Protein AF-A0A7M3MRF0-F1 (afdb_monomer_lite)

Foldseek 3Di:
DPCPVVCVVVPDDDFDFDQPPGVDDDNRPQLPQVSLLVRVLVRLVVSCVVCVNSD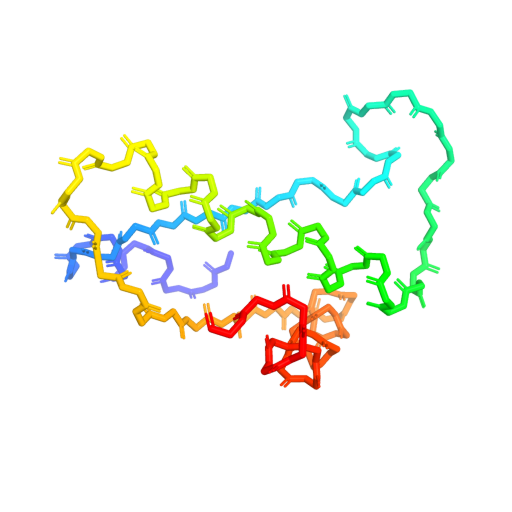DNDDAQDDPDSSNSSRVSNVVCCVPNPD

Radius of gyration: 12.95 Å; chains: 1; bounding box: 30×25×36 Å

pLDDT: mean 94.21, std 5.38, range [61.69, 98.5]

Sequence (83 aa):
MWGLEAFVDTGWIIAAPDDLGLGAEGVHPYLVGDVAAVSTLDAVRAAIDLADGQASSRFAVAGQSQGGHAAMFTGQRAGVYAP

Secondary structure (DSSP, 8-state):
-TTHHHHHHTT-----PPPTTSSSSS---TT-HHHHHHHHHHHHHHHHHHTTT-S-S------STHHHHHHHHHHHHHHHH--

Structure (mmCIF, N/CA/C/O backbone):
data_AF-A0A7M3MRF0-F1
#
_entry.id   AF-A0A7M3MRF0-F1
#
loop_
_atom_site.group_PDB
_atom_site.id
_atom_site.type_symbol
_atom_site.label_atom_id
_atom_site.label_alt_id
_atom_site.label_comp_id
_atom_site.label_asym_id
_atom_site.label_entity_id
_atom_site.label_seq_id
_atom_site.pdbx_PDB_ins_code
_atom_site.Cartn_x
_atom_site.Cartn_y
_atom_site.Cartn_z
_atom_site.occupancy
_atom_site.B_iso_or_equiv
_atom_site.auth_seq_id
_atom_site.auth_comp_id
_atom_site.auth_asym_id
_atom_site.auth_atom_id
_atom_site.pdbx_PDB_model_num
ATOM 1 N N . MET A 1 1 ? 11.757 -6.243 6.693 1.00 61.69 1 MET A N 1
ATOM 2 C CA . MET A 1 1 ? 11.468 -4.854 7.112 1.00 61.69 1 MET A CA 1
ATOM 3 C C . MET A 1 1 ? 11.761 -4.754 8.600 1.00 61.69 1 MET A C 1
ATOM 5 O O . MET A 1 1 ? 11.304 -5.620 9.334 1.00 61.69 1 MET A O 1
ATOM 9 N N . TRP A 1 2 ? 12.567 -3.792 9.048 1.00 75.19 2 TRP A N 1
ATOM 10 C CA . TRP A 1 2 ? 12.810 -3.624 10.486 1.00 75.19 2 TRP A CA 1
ATOM 11 C C . TRP A 1 2 ? 11.522 -3.169 11.184 1.00 75.19 2 TRP A C 1
ATOM 13 O O . TRP A 1 2 ? 10.829 -2.301 10.662 1.00 75.19 2 TRP A O 1
ATOM 23 N N . GLY A 1 3 ? 11.198 -3.759 12.337 1.00 82.69 3 GLY A N 1
ATOM 24 C CA . GLY A 1 3 ? 10.038 -3.363 13.147 1.00 82.69 3 GLY A CA 1
ATOM 25 C C . GLY A 1 3 ? 8.688 -3.961 12.734 1.00 82.69 3 GLY A C 1
ATOM 26 O O . GLY A 1 3 ? 7.680 -3.578 13.314 1.00 82.69 3 GLY A O 1
ATOM 27 N N . LEU A 1 4 ? 8.649 -4.902 11.781 1.00 89.06 4 LEU A N 1
ATOM 28 C CA . LEU A 1 4 ? 7.404 -5.552 11.344 1.00 89.06 4 LEU A CA 1
ATOM 29 C C . LEU A 1 4 ? 6.625 -6.180 12.512 1.00 89.06 4 LEU A C 1
ATOM 31 O O . LEU A 1 4 ? 5.428 -5.951 12.645 1.00 89.06 4 LEU A O 1
ATOM 35 N N . GLU A 1 5 ? 7.321 -6.926 13.369 1.00 92.56 5 GLU A N 1
ATOM 36 C CA . GLU A 1 5 ? 6.741 -7.585 14.547 1.00 92.56 5 GLU A CA 1
ATOM 37 C C . GLU A 1 5 ? 6.073 -6.567 15.481 1.00 92.56 5 GLU A C 1
ATOM 39 O O . GLU A 1 5 ? 4.924 -6.747 15.863 1.00 92.56 5 GLU A O 1
ATOM 44 N N . ALA A 1 6 ? 6.726 -5.428 15.737 1.00 93.94 6 ALA A N 1
ATOM 45 C CA . ALA A 1 6 ? 6.169 -4.370 16.579 1.00 93.94 6 ALA A CA 1
ATOM 46 C C . ALA A 1 6 ? 4.883 -3.748 15.997 1.00 93.94 6 ALA A C 1
ATOM 48 O O . ALA A 1 6 ? 3.989 -3.358 16.749 1.00 93.94 6 ALA A O 1
ATOM 49 N N . PHE A 1 7 ? 4.761 -3.652 14.668 1.00 93.31 7 PHE A N 1
ATOM 50 C CA . PHE A 1 7 ? 3.526 -3.180 14.037 1.00 93.31 7 PHE A CA 1
ATOM 51 C C . PHE A 1 7 ? 2.396 -4.204 14.176 1.00 93.31 7 PHE A C 1
ATOM 53 O O . PHE A 1 7 ? 1.281 -3.835 14.540 1.00 93.31 7 PHE A O 1
ATOM 60 N N . VAL A 1 8 ? 2.680 -5.488 13.962 1.00 94.38 8 VAL A N 1
ATOM 61 C CA . VAL A 1 8 ? 1.678 -6.549 14.146 1.00 94.38 8 VAL A CA 1
ATOM 62 C C . VAL A 1 8 ? 1.218 -6.615 15.606 1.00 94.38 8 VAL A C 1
ATOM 64 O O . VAL A 1 8 ? 0.017 -6.604 15.864 1.00 94.38 8 VAL A O 1
ATOM 67 N N . ASP A 1 9 ? 2.149 -6.567 16.562 1.00 96.25 9 ASP A N 1
ATOM 68 C CA . ASP A 1 9 ? 1.850 -6.580 18.002 1.00 96.25 9 ASP A CA 1
ATOM 69 C C . ASP A 1 9 ? 1.005 -5.377 18.454 1.00 96.25 9 ASP A C 1
ATOM 71 O O . ASP A 1 9 ? 0.300 -5.443 19.462 1.00 96.25 9 ASP A O 1
ATOM 75 N N . THR A 1 10 ? 1.042 -4.271 17.704 1.00 94.88 10 THR A N 1
ATOM 76 C CA . THR A 1 10 ? 0.232 -3.067 17.962 1.00 94.88 10 THR A CA 1
ATOM 77 C C . THR A 1 10 ? -1.065 -3.016 17.149 1.00 94.88 10 THR A C 1
ATOM 79 O O . THR A 1 10 ? -1.764 -2.003 17.172 1.00 94.88 10 THR A O 1
ATOM 82 N N . GLY A 1 11 ? -1.425 -4.111 16.473 1.00 94.69 11 GLY A N 1
ATOM 83 C CA . GLY A 1 11 ? -2.704 -4.268 15.781 1.00 94.69 11 GLY A CA 1
ATOM 84 C C . GLY A 1 11 ? -2.735 -3.715 14.357 1.00 94.69 11 GLY A C 1
ATOM 85 O O . GLY A 1 11 ? -3.818 -3.483 13.821 1.00 94.69 11 GLY A O 1
ATOM 86 N N . TRP A 1 12 ? -1.578 -3.486 13.731 1.00 95.50 12 TRP A N 1
ATOM 87 C CA . TRP A 1 12 ? -1.531 -3.116 12.318 1.00 95.50 12 TRP A CA 1
ATOM 88 C C . TRP A 1 12 ? -1.754 -4.332 11.422 1.00 95.50 12 TRP A C 1
ATOM 90 O O . TRP A 1 12 ? -1.158 -5.391 11.616 1.00 95.50 12 TRP A O 1
ATOM 100 N N . ILE A 1 13 ? -2.549 -4.136 10.373 1.00 95.88 13 ILE A N 1
ATOM 101 C CA . ILE A 1 13 ? -2.604 -5.048 9.231 1.00 95.88 13 ILE A CA 1
ATOM 102 C C . ILE A 1 13 ? -1.454 -4.686 8.295 1.00 95.88 13 ILE A C 1
ATOM 104 O O . ILE A 1 13 ? -1.270 -3.517 7.951 1.00 95.88 13 ILE A O 1
ATOM 108 N N . ILE A 1 14 ? -0.687 -5.692 7.880 1.00 95.00 14 ILE A N 1
ATOM 109 C CA . ILE A 1 14 ? 0.457 -5.511 6.990 1.00 95.00 14 ILE A CA 1
ATOM 110 C C . ILE A 1 14 ? 0.152 -6.152 5.642 1.00 95.00 14 ILE A C 1
ATOM 112 O O . ILE A 1 14 ? -0.116 -7.348 5.566 1.00 95.00 14 ILE A O 1
ATOM 116 N N . ALA A 1 15 ? 0.257 -5.353 4.583 1.00 95.31 15 ALA A N 1
ATOM 117 C CA . ALA A 1 15 ? 0.220 -5.810 3.201 1.00 95.31 15 ALA A CA 1
ATOM 118 C C . ALA A 1 15 ? 1.574 -5.551 2.533 1.00 95.31 15 ALA A C 1
ATOM 120 O O . ALA A 1 15 ? 2.163 -4.481 2.691 1.00 95.31 15 ALA A O 1
ATOM 121 N N . ALA A 1 16 ? 2.057 -6.537 1.782 1.00 94.31 16 ALA A N 1
ATOM 122 C CA . ALA 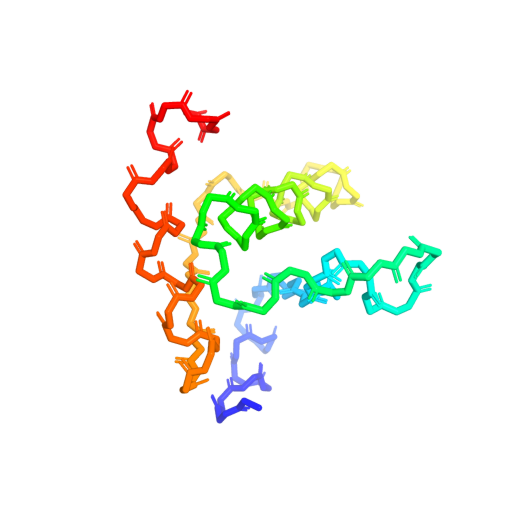A 1 16 ? 3.288 -6.461 1.009 1.00 94.31 16 ALA A CA 1
ATOM 123 C C . ALA A 1 16 ? 2.986 -6.981 -0.404 1.00 94.31 16 ALA A C 1
ATOM 125 O O . ALA A 1 16 ? 2.966 -8.196 -0.595 1.00 94.31 16 ALA A O 1
ATOM 126 N N . PRO A 1 17 ? 2.657 -6.097 -1.362 1.00 93.25 17 PRO A N 1
ATOM 127 C CA . PRO A 1 17 ? 2.382 -6.523 -2.725 1.00 93.25 17 PRO A CA 1
ATOM 128 C C . PRO A 1 17 ? 3.641 -7.035 -3.408 1.00 93.25 17 PRO A C 1
ATOM 130 O O . PRO A 1 17 ? 4.720 -6.458 -3.251 1.00 93.25 17 PRO A O 1
ATOM 133 N N . ASP A 1 18 ? 3.459 -8.044 -4.250 1.00 91.56 18 ASP A N 1
ATOM 134 C CA . ASP A 1 18 ? 4.371 -8.256 -5.361 1.00 91.56 18 ASP A CA 1
ATOM 135 C C . ASP A 1 18 ? 4.095 -7.170 -6.411 1.00 91.56 18 ASP A C 1
ATOM 137 O O . ASP A 1 18 ? 2.946 -6.945 -6.805 1.00 91.56 18 ASP A O 1
ATOM 141 N N . ASP A 1 19 ? 5.135 -6.463 -6.854 1.00 87.38 19 ASP A N 1
ATOM 142 C CA . ASP A 1 19 ? 4.991 -5.534 -7.976 1.00 87.38 19 ASP A CA 1
ATOM 143 C C . ASP A 1 19 ? 4.564 -6.304 -9.238 1.00 87.38 19 ASP A C 1
ATOM 145 O O . ASP A 1 19 ? 4.948 -7.459 -9.431 1.00 87.38 19 ASP A O 1
ATOM 149 N N . LEU A 1 20 ? 3.830 -5.650 -10.150 1.00 90.19 20 LEU A N 1
ATOM 150 C CA . LEU A 1 20 ? 3.439 -6.261 -11.430 1.00 90.19 20 LEU A CA 1
ATOM 151 C C . LEU A 1 20 ? 4.620 -6.972 -12.106 1.00 90.19 20 LEU A C 1
ATOM 153 O O . LEU A 1 20 ? 5.737 -6.453 -12.129 1.00 90.19 20 LEU A O 1
ATOM 157 N N . GLY A 1 21 ? 4.362 -8.156 -12.666 1.00 90.75 21 GLY A N 1
ATOM 158 C CA . GLY A 1 21 ? 5.373 -9.005 -13.306 1.00 90.75 21 GLY A CA 1
ATOM 159 C C . GLY A 1 21 ? 6.303 -9.753 -12.340 1.00 90.75 21 GLY A C 1
ATOM 160 O O . GLY A 1 21 ? 7.160 -10.506 -12.797 1.00 90.75 21 GLY A O 1
ATOM 161 N N . LEU A 1 22 ? 6.150 -9.581 -11.023 1.00 88.88 22 LEU A N 1
ATOM 162 C CA . LEU A 1 22 ? 6.721 -10.463 -10.006 1.00 88.88 22 LEU A CA 1
ATOM 163 C C . LEU A 1 22 ? 5.586 -11.338 -9.464 1.00 88.88 22 LEU A C 1
ATOM 165 O O . LEU A 1 22 ? 4.551 -10.834 -9.053 1.00 88.88 22 LEU A O 1
ATOM 169 N N . GLY A 1 23 ? 5.722 -12.662 -9.558 1.00 84.19 23 GLY A N 1
ATOM 170 C CA . GLY A 1 23 ? 4.677 -13.605 -9.124 1.00 84.19 23 GLY A CA 1
ATOM 171 C C . GLY A 1 23 ? 3.482 -13.768 -10.081 1.00 84.19 23 GLY A C 1
ATOM 172 O O . GLY A 1 23 ? 2.749 -14.748 -9.964 1.00 84.19 23 GLY A O 1
ATOM 173 N N . ALA A 1 24 ? 3.325 -12.882 -11.069 1.00 85.06 24 ALA A N 1
ATOM 174 C CA . ALA A 1 24 ? 2.321 -12.962 -12.134 1.00 85.06 24 ALA A CA 1
ATOM 175 C C . ALA A 1 24 ? 2.966 -12.954 -13.533 1.00 85.06 24 ALA A C 1
ATOM 177 O O . ALA A 1 24 ? 4.133 -12.594 -13.690 1.00 85.06 24 ALA A O 1
ATOM 178 N N . GLU A 1 25 ? 2.204 -13.347 -14.559 1.00 88.62 25 GLU A N 1
ATOM 179 C CA . GLU A 1 25 ? 2.659 -13.285 -15.953 1.00 88.62 25 GLU A CA 1
ATOM 180 C C . GLU A 1 25 ? 2.959 -11.835 -16.380 1.00 88.62 25 GLU A C 1
ATOM 182 O O . GLU A 1 25 ? 2.249 -10.900 -16.005 1.00 88.62 25 GLU A O 1
ATOM 187 N N . GLY A 1 26 ? 4.007 -11.649 -17.186 1.00 90.44 26 GLY A N 1
ATOM 188 C CA . GLY A 1 26 ? 4.414 -10.349 -17.722 1.00 90.44 26 GLY A CA 1
ATOM 189 C C . GLY A 1 26 ? 5.842 -9.953 -17.346 1.00 90.44 26 GLY A C 1
ATOM 190 O O . GLY A 1 26 ? 6.578 -10.705 -16.713 1.00 90.44 26 GLY A O 1
ATOM 191 N N . VAL A 1 27 ? 6.253 -8.760 -17.783 1.00 93.44 27 VAL A N 1
ATOM 192 C CA . VA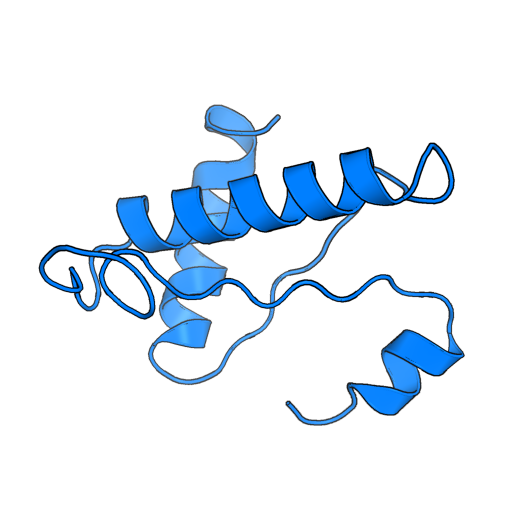L A 1 27 ? 7.571 -8.188 -17.465 1.00 93.44 27 VAL A CA 1
ATOM 193 C C . VAL A 1 27 ? 7.419 -7.222 -16.307 1.00 93.44 27 VAL A C 1
ATOM 195 O O . VAL A 1 27 ? 6.579 -6.326 -16.369 1.00 93.44 27 VAL A O 1
ATOM 198 N N . HIS A 1 28 ? 8.265 -7.371 -15.288 1.00 95.12 28 HIS A N 1
ATOM 199 C CA . HIS A 1 28 ? 8.301 -6.439 -14.173 1.00 95.12 28 HIS A CA 1
ATOM 200 C C . HIS A 1 28 ? 8.725 -5.035 -14.640 1.00 95.12 28 HIS A C 1
ATOM 202 O O . HIS A 1 28 ? 9.870 -4.864 -15.080 1.00 95.12 28 HIS A O 1
ATOM 208 N N . PRO A 1 29 ? 7.844 -4.017 -14.558 1.00 95.31 29 PRO A N 1
ATOM 209 C CA . PRO A 1 29 ? 8.156 -2.660 -14.980 1.00 95.31 29 PRO A CA 1
ATOM 210 C C . PRO A 1 29 ? 8.967 -1.957 -13.884 1.00 95.31 29 PRO A C 1
ATOM 212 O O . PRO A 1 29 ? 8.478 -1.102 -13.143 1.00 95.31 29 PRO A O 1
ATOM 215 N N . TYR A 1 30 ? 10.232 -2.360 -13.776 1.00 95.62 30 TYR A N 1
ATOM 216 C CA . TYR A 1 30 ? 11.168 -1.900 -12.758 1.00 95.62 30 TYR A CA 1
ATOM 217 C C . TYR A 1 30 ? 11.293 -0.371 -12.761 1.00 95.62 30 TYR A C 1
ATOM 219 O O . TYR A 1 30 ? 11.587 0.238 -13.789 1.00 95.62 30 TYR A O 1
ATOM 227 N N . LEU A 1 31 ? 11.075 0.243 -11.593 1.00 95.94 31 LEU A N 1
ATOM 228 C CA . LEU A 1 31 ? 11.098 1.698 -11.377 1.00 95.94 3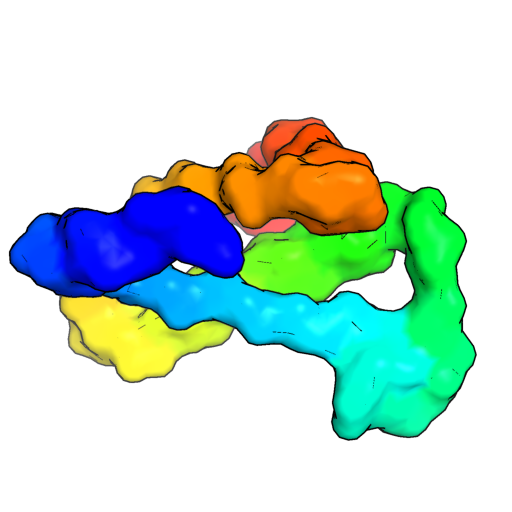1 LEU A CA 1
ATOM 229 C C . LEU A 1 31 ? 10.110 2.511 -12.236 1.00 95.94 31 LEU A C 1
ATOM 231 O O . LEU A 1 31 ? 10.293 3.711 -12.435 1.00 95.94 31 LEU A O 1
ATOM 235 N N . VAL A 1 32 ? 9.005 1.903 -12.677 1.00 97.69 32 VAL A N 1
ATOM 236 C CA . VAL A 1 32 ? 7.857 2.653 -13.201 1.00 97.69 32 VAL A CA 1
ATOM 237 C C . VAL A 1 32 ? 6.966 3.075 -12.031 1.00 97.69 32 VAL A C 1
ATOM 239 O O . VAL A 1 32 ? 6.160 2.297 -11.525 1.00 97.69 32 VAL A O 1
ATOM 242 N N . GLY A 1 33 ? 7.133 4.320 -11.577 1.00 97.12 33 GLY A N 1
ATOM 243 C CA . GLY A 1 33 ? 6.520 4.831 -10.343 1.00 97.12 33 GLY A CA 1
ATOM 244 C C . GLY A 1 33 ? 4.998 4.734 -10.285 1.00 97.12 33 GLY A C 1
ATOM 245 O O . GLY A 1 33 ? 4.453 4.323 -9.265 1.00 97.12 33 GLY A O 1
ATOM 246 N N . ASP A 1 34 ? 4.313 5.025 -11.390 1.00 97.38 34 ASP A N 1
ATOM 247 C CA . ASP A 1 34 ? 2.853 4.918 -11.459 1.00 97.38 34 ASP A CA 1
ATOM 248 C C . ASP A 1 34 ? 2.358 3.488 -11.247 1.00 97.38 34 ASP A C 1
ATOM 250 O O . ASP A 1 34 ? 1.366 3.270 -10.556 1.00 97.38 34 ASP A O 1
ATOM 254 N N . VAL A 1 35 ? 3.075 2.508 -11.795 1.00 96.25 35 VAL A N 1
ATOM 255 C CA . VAL A 1 35 ? 2.732 1.094 -11.636 1.00 96.25 35 VAL A CA 1
ATOM 256 C C . VAL A 1 35 ? 2.981 0.629 -10.203 1.00 96.25 35 VAL A C 1
ATOM 258 O O . VAL A 1 35 ? 2.123 -0.034 -9.617 1.00 96.25 35 VAL A O 1
ATOM 261 N N . ALA A 1 36 ? 4.121 1.007 -9.620 1.00 97.25 36 ALA A N 1
ATOM 262 C CA . ALA A 1 36 ? 4.438 0.688 -8.229 1.00 97.25 36 ALA A CA 1
ATOM 263 C C . ALA A 1 36 ? 3.409 1.305 -7.259 1.00 97.25 36 ALA A C 1
ATOM 265 O O . ALA A 1 36 ? 2.961 0.648 -6.320 1.00 97.25 36 ALA A O 1
ATOM 266 N N . ALA A 1 37 ? 2.980 2.546 -7.517 1.00 97.81 37 ALA A N 1
ATOM 267 C CA . ALA A 1 37 ? 1.960 3.222 -6.720 1.00 97.81 37 ALA A CA 1
ATOM 268 C C . ALA A 1 37 ? 0.597 2.529 -6.810 1.00 97.81 37 ALA A C 1
ATOM 270 O O . ALA A 1 37 ? -0.031 2.298 -5.781 1.00 97.81 37 ALA A O 1
ATOM 271 N N . VAL A 1 38 ? 0.150 2.178 -8.019 1.00 96.81 38 VAL A N 1
ATOM 272 C CA . VAL A 1 38 ? -1.121 1.466 -8.222 1.00 96.81 38 VAL A CA 1
ATOM 273 C C . VAL A 1 38 ? -1.104 0.113 -7.514 1.00 96.81 38 VAL A C 1
ATOM 275 O O . VAL A 1 38 ? -1.994 -0.154 -6.714 1.00 96.81 38 VAL A O 1
ATOM 278 N N . SER A 1 39 ? -0.048 -0.681 -7.710 1.00 96.12 39 SER A N 1
ATOM 279 C CA . SER A 1 39 ? 0.101 -1.993 -7.059 1.00 96.12 39 SER A CA 1
ATOM 280 C C . SER A 1 39 ? 0.063 -1.872 -5.528 1.00 96.12 39 SER A C 1
ATOM 282 O O . SER A 1 39 ? -0.592 -2.658 -4.848 1.00 96.12 39 SER A O 1
ATOM 284 N N . THR A 1 40 ? 0.708 -0.837 -4.978 1.00 97.69 40 THR A N 1
ATOM 285 C CA . THR A 1 40 ? 0.713 -0.565 -3.532 1.00 97.69 40 THR A CA 1
ATOM 286 C C . THR A 1 40 ? -0.658 -0.142 -3.008 1.00 97.69 40 THR A C 1
ATOM 288 O O . THR A 1 40 ? -1.109 -0.650 -1.983 1.00 97.69 40 THR A O 1
ATOM 291 N N . LEU A 1 41 ? -1.344 0.772 -3.697 1.00 98.12 41 LEU A N 1
ATOM 292 C CA . LEU A 1 41 ? -2.661 1.262 -3.281 1.00 98.12 41 LEU A CA 1
ATOM 293 C C . LEU A 1 41 ? -3.739 0.180 -3.394 1.00 98.12 41 LEU A C 1
ATOM 295 O O . LEU A 1 41 ? -4.598 0.082 -2.518 1.00 98.12 41 LEU A O 1
ATOM 299 N N . ASP A 1 42 ? -3.675 -0.664 -4.421 1.00 97.19 42 ASP A N 1
ATOM 300 C CA . ASP A 1 42 ? -4.602 -1.785 -4.564 1.00 97.19 42 ASP A CA 1
ATOM 301 C C . ASP A 1 42 ? -4.361 -2.860 -3.501 1.00 97.19 42 ASP A C 1
ATOM 303 O O . ASP A 1 42 ? -5.321 -3.430 -2.987 1.00 97.19 42 ASP A O 1
ATOM 307 N N . ALA A 1 43 ? -3.116 -3.068 -3.065 1.00 97.06 43 ALA A N 1
ATOM 308 C CA . ALA A 1 43 ? -2.831 -3.934 -1.924 1.00 97.06 43 ALA A CA 1
ATOM 309 C C . ALA A 1 43 ? -3.405 -3.389 -0.608 1.00 97.06 43 ALA A C 1
ATOM 311 O O . ALA A 1 43 ? -3.926 -4.161 0.196 1.00 97.06 43 ALA A O 1
ATOM 312 N N . VAL A 1 44 ? -3.363 -2.068 -0.393 1.00 97.56 44 VAL A N 1
ATOM 313 C CA . VAL A 1 44 ? -4.012 -1.426 0.764 1.00 97.56 44 VAL A CA 1
ATOM 314 C C . VAL A 1 44 ? -5.525 -1.645 0.725 1.00 97.56 44 VAL A C 1
ATOM 316 O O . VAL A 1 44 ? -6.103 -2.056 1.728 1.00 97.56 44 VAL A O 1
ATOM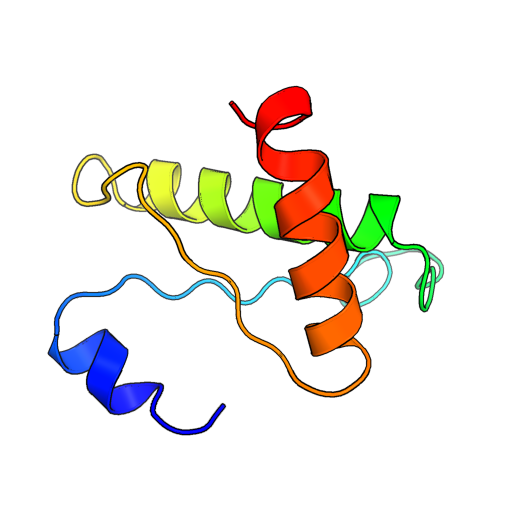 319 N N . ARG A 1 45 ? -6.167 -1.422 -0.428 1.00 97.38 45 ARG A N 1
ATOM 320 C CA . ARG A 1 45 ? -7.610 -1.663 -0.605 1.00 97.38 45 ARG A CA 1
ATOM 321 C C . ARG A 1 45 ? -7.977 -3.118 -0.355 1.00 97.38 45 ARG A C 1
ATOM 323 O O . ARG A 1 45 ? -8.863 -3.385 0.445 1.00 97.38 45 ARG A O 1
ATOM 330 N N . ALA A 1 46 ? -7.242 -4.046 -0.963 1.00 97.00 46 ALA A N 1
ATOM 331 C CA . ALA A 1 46 ? -7.459 -5.471 -0.770 1.00 97.00 46 ALA A CA 1
ATOM 332 C C . ALA A 1 46 ? -7.315 -5.871 0.705 1.00 97.00 46 ALA A C 1
ATOM 334 O O . ALA A 1 46 ? -8.124 -6.640 1.212 1.00 97.00 46 ALA A O 1
ATOM 335 N N . ALA A 1 47 ? -6.327 -5.324 1.419 1.00 97.12 47 ALA A N 1
ATOM 336 C CA . ALA A 1 47 ? -6.159 -5.580 2.846 1.00 97.12 47 ALA A CA 1
ATOM 337 C C . ALA A 1 47 ? -7.327 -5.041 3.686 1.00 97.12 47 ALA A C 1
ATOM 339 O O . ALA A 1 47 ? -7.754 -5.712 4.622 1.00 97.12 47 ALA A O 1
ATOM 340 N N . ILE A 1 48 ? -7.854 -3.859 3.351 1.00 96.62 48 ILE A N 1
ATOM 341 C CA . ILE A 1 48 ? -9.035 -3.287 4.014 1.00 96.62 48 ILE A CA 1
ATOM 342 C C . ILE A 1 48 ? -10.269 -4.158 3.761 1.00 96.62 48 ILE A C 1
ATOM 344 O O . ILE A 1 48 ? -10.980 -4.489 4.710 1.00 96.62 48 ILE A O 1
ATOM 348 N N . ASP A 1 49 ? -10.492 -4.559 2.510 1.00 97.06 49 ASP A N 1
ATOM 349 C CA . ASP A 1 49 ? -11.640 -5.375 2.114 1.00 97.06 49 ASP A CA 1
ATOM 350 C C . ASP A 1 49 ? -11.597 -6.762 2.777 1.00 97.06 49 ASP A C 1
ATOM 352 O O . ASP A 1 49 ? -12.596 -7.227 3.325 1.00 97.06 49 ASP A O 1
ATOM 356 N N . LEU A 1 50 ? -10.427 -7.409 2.800 1.00 97.44 50 LEU A N 1
ATOM 357 C CA . LEU A 1 50 ? -10.231 -8.721 3.430 1.00 97.44 50 LEU A CA 1
ATOM 358 C C . LEU A 1 50 ? -10.339 -8.684 4.958 1.00 97.44 50 LEU A C 1
ATOM 360 O O . LEU A 1 50 ? -10.603 -9.715 5.574 1.00 97.44 50 LEU A O 1
ATOM 364 N N . ALA A 1 51 ? -10.129 -7.522 5.576 1.00 95.88 51 ALA A N 1
ATOM 365 C CA . ALA A 1 51 ? -10.245 -7.357 7.018 1.00 95.88 51 ALA A CA 1
ATOM 366 C C . ALA A 1 51 ? -11.698 -7.284 7.513 1.00 95.88 51 ALA A C 1
ATOM 368 O O . ALA A 1 51 ? -11.905 -7.175 8.719 1.00 95.88 51 ALA A O 1
ATOM 369 N N . ASP A 1 52 ? -12.691 -7.312 6.617 1.00 93.75 52 ASP A N 1
ATOM 370 C CA . ASP A 1 52 ? -14.122 -7.418 6.943 1.00 93.75 52 ASP A CA 1
ATOM 371 C C . ASP A 1 52 ? -14.573 -6.420 8.032 1.00 93.75 52 ASP A C 1
ATOM 373 O O . ASP A 1 52 ? -15.149 -6.762 9.066 1.00 93.75 52 ASP A O 1
ATOM 377 N N . GLY A 1 53 ? -14.216 -5.145 7.840 1.00 93.12 53 GLY A N 1
ATOM 378 C CA . GLY A 1 53 ? -14.561 -4.049 8.754 1.00 93.12 53 GLY A CA 1
ATOM 379 C C . GLY A 1 53 ? -13.644 -3.884 9.972 1.00 93.12 53 GLY A C 1
ATOM 380 O O . GLY A 1 53 ? -13.859 -2.973 10.771 1.00 93.12 53 GLY A O 1
ATOM 381 N N . GLN A 1 54 ? -12.602 -4.707 10.115 1.00 93.31 54 GLN A N 1
ATOM 382 C CA . GLN A 1 54 ? -11.612 -4.582 11.196 1.00 93.31 54 GLN A CA 1
ATOM 383 C C . GLN A 1 54 ? -10.474 -3.601 10.862 1.00 93.31 54 GLN A C 1
ATOM 385 O O . GLN A 1 54 ? -9.727 -3.195 11.753 1.00 93.31 54 GLN A O 1
ATOM 390 N N . ALA A 1 55 ? -10.347 -3.190 9.596 1.00 95.56 55 ALA A N 1
ATOM 391 C CA . ALA A 1 55 ? -9.353 -2.221 9.143 1.00 95.56 55 ALA A CA 1
ATOM 392 C C . ALA A 1 55 ? -9.909 -0.790 9.079 1.00 95.56 55 ALA A C 1
ATOM 394 O O . ALA A 1 55 ? -11.044 -0.555 8.671 1.00 95.56 55 ALA A O 1
ATOM 395 N N . SER A 1 56 ? -9.064 0.191 9.409 1.00 93.56 56 SER A N 1
ATOM 396 C CA . SER A 1 56 ? -9.326 1.602 9.096 1.00 93.56 56 SER A CA 1
ATOM 397 C C . SER A 1 56 ? -8.799 1.964 7.704 1.00 93.56 56 SER A C 1
ATOM 399 O O . SER A 1 56 ? -7.873 1.323 7.219 1.00 93.56 56 SER A O 1
ATOM 401 N N . SER A 1 57 ? -9.283 3.060 7.115 1.00 91.88 57 SER A N 1
ATOM 402 C CA . SER A 1 57 ? -8.730 3.609 5.866 1.00 91.88 57 SER A CA 1
ATOM 403 C C . SER A 1 57 ? -7.412 4.379 6.038 1.00 91.88 57 SER A C 1
ATOM 405 O O . SER A 1 57 ? -6.844 4.856 5.059 1.00 91.88 57 SER A O 1
ATOM 407 N N . ARG A 1 58 ? -6.903 4.535 7.270 1.00 95.06 58 ARG A N 1
ATOM 408 C CA . ARG A 1 58 ? -5.593 5.154 7.502 1.00 95.06 58 ARG A CA 1
ATOM 409 C C . ARG A 1 58 ? -4.496 4.127 7.269 1.00 95.06 58 ARG A C 1
ATOM 411 O O . ARG A 1 58 ? -4.493 3.079 7.908 1.00 95.06 58 ARG A O 1
ATOM 418 N N . PHE A 1 59 ? -3.532 4.474 6.428 1.00 96.62 59 PHE A N 1
ATOM 419 C CA . PHE A 1 59 ? -2.396 3.618 6.111 1.00 96.62 59 PHE A CA 1
ATOM 420 C C . PHE A 1 59 ? -1.093 4.420 6.061 1.00 96.62 59 PHE A C 1
ATOM 422 O O . PHE A 1 59 ? -1.091 5.650 5.984 1.00 96.62 59 PHE A O 1
ATOM 429 N N . ALA A 1 60 ? 0.022 3.699 6.103 1.00 96.19 60 ALA A N 1
ATOM 430 C CA . ALA A 1 60 ? 1.358 4.223 5.867 1.00 96.19 60 ALA A CA 1
ATOM 431 C C . ALA A 1 60 ? 2.107 3.260 4.942 1.00 96.19 60 ALA A C 1
ATOM 433 O O . ALA A 1 60 ? 1.840 2.059 4.948 1.00 96.19 60 ALA A O 1
ATOM 434 N N . VAL A 1 61 ? 3.050 3.785 4.160 1.00 96.69 61 VAL A N 1
ATOM 435 C CA . VAL A 1 61 ? 3.877 2.989 3.245 1.00 96.69 61 VAL A CA 1
ATOM 4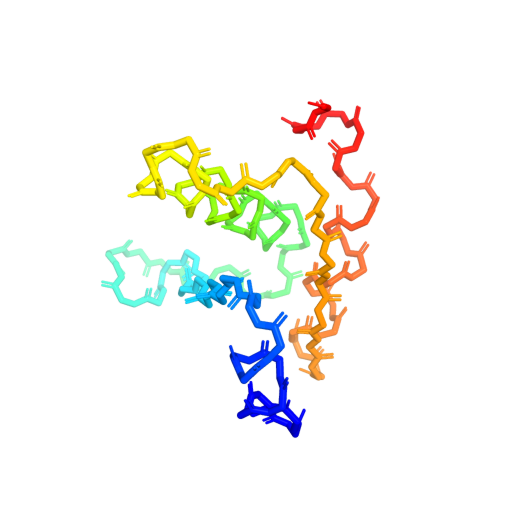36 C C . VAL A 1 61 ? 5.339 3.241 3.564 1.00 96.69 61 VAL A C 1
ATOM 438 O O . VAL A 1 61 ? 5.774 4.389 3.665 1.00 96.69 61 VAL A O 1
ATOM 441 N N . ALA A 1 62 ? 6.100 2.163 3.719 1.00 94.62 62 ALA A N 1
ATOM 442 C CA . ALA A 1 62 ? 7.527 2.212 3.986 1.00 94.62 62 ALA A CA 1
ATOM 443 C C . ALA A 1 62 ? 8.259 1.186 3.121 1.00 94.62 62 ALA A C 1
ATOM 445 O O . ALA A 1 62 ? 7.799 0.061 2.939 1.00 94.62 62 ALA A O 1
ATOM 446 N N . GLY A 1 63 ? 9.434 1.563 2.626 1.00 94.50 63 GLY A N 1
ATOM 447 C CA . GLY A 1 63 ? 10.280 0.686 1.831 1.00 94.50 63 GLY A CA 1
ATOM 448 C C . GLY A 1 63 ? 11.690 1.245 1.676 1.00 94.50 63 GLY A C 1
ATOM 449 O O . GLY A 1 63 ? 11.939 2.425 1.916 1.00 94.50 63 GLY A O 1
ATOM 450 N N . GLN A 1 64 ? 12.625 0.383 1.283 1.00 94.44 64 GLN A N 1
ATOM 451 C CA . GLN A 1 64 ? 14.028 0.726 1.042 1.00 94.44 64 GLN A CA 1
ATOM 452 C C . GLN A 1 64 ? 14.377 0.461 -0.426 1.00 94.44 64 GLN A C 1
ATOM 454 O O . GLN A 1 64 ? 13.791 -0.420 -1.053 1.00 94.44 64 GLN A O 1
ATOM 459 N N . SER A 1 65 ? 15.314 1.235 -0.986 1.00 95.88 65 SER A N 1
ATOM 460 C CA . SER A 1 65 ? 15.718 1.132 -2.397 1.00 95.88 65 SER A CA 1
ATOM 461 C C . SER A 1 65 ? 14.507 1.292 -3.335 1.00 95.88 65 SER A C 1
ATOM 463 O O . SER A 1 65 ? 13.794 2.292 -3.229 1.00 95.88 65 SER A O 1
ATOM 465 N N . GLN A 1 66 ? 14.215 0.314 -4.196 1.00 96.12 66 GLN A N 1
ATOM 466 C CA . GLN A 1 66 ? 13.009 0.293 -5.030 1.00 96.12 66 GLN A CA 1
ATOM 467 C C . GLN A 1 66 ? 11.716 0.454 -4.213 1.00 96.12 66 GLN A C 1
ATOM 469 O O . GLN A 1 66 ? 10.821 1.185 -4.629 1.00 96.12 66 GLN A O 1
ATOM 474 N N . GLY A 1 67 ? 11.633 -0.144 -3.022 1.00 96.12 67 GLY A N 1
ATOM 475 C CA . GLY A 1 67 ? 10.476 0.032 -2.143 1.00 96.12 67 GLY A CA 1
ATOM 476 C C . GLY A 1 67 ? 10.338 1.468 -1.625 1.00 96.12 67 GLY A C 1
ATOM 477 O O . GLY A 1 67 ? 9.231 1.944 -1.401 1.00 96.12 67 GLY A O 1
ATOM 478 N N . GLY A 1 68 ? 11.450 2.195 -1.469 1.00 97.50 68 GLY A N 1
ATOM 479 C CA . GLY A 1 68 ? 11.424 3.618 -1.113 1.00 97.50 68 GLY A CA 1
ATOM 480 C C . GLY A 1 68 ? 10.902 4.482 -2.263 1.00 97.50 68 GLY A C 1
ATOM 481 O O . GLY A 1 68 ? 10.101 5.391 -2.051 1.00 97.50 68 GLY A O 1
ATOM 482 N N . HIS A 1 69 ? 11.290 4.143 -3.494 1.00 98.25 69 HIS A N 1
ATOM 483 C CA . HIS A 1 69 ? 10.710 4.722 -4.704 1.00 98.25 69 HIS A CA 1
ATOM 484 C C . HIS A 1 69 ? 9.193 4.458 -4.785 1.00 98.25 69 HIS A C 1
ATOM 486 O O . HIS A 1 69 ? 8.425 5.399 -4.980 1.00 98.25 69 HIS A O 1
ATOM 492 N N . ALA A 1 70 ? 8.746 3.219 -4.549 1.00 98.00 70 ALA A N 1
ATOM 493 C CA . ALA A 1 70 ? 7.323 2.874 -4.505 1.00 98.00 70 ALA A CA 1
ATOM 494 C C . ALA A 1 70 ? 6.560 3.672 -3.430 1.00 98.00 70 ALA A C 1
ATOM 496 O O . ALA A 1 70 ? 5.492 4.219 -3.709 1.00 98.00 70 ALA A O 1
ATOM 497 N N . ALA A 1 71 ? 7.132 3.820 -2.229 1.00 98.19 71 ALA A N 1
ATOM 498 C CA . ALA A 1 71 ? 6.532 4.599 -1.145 1.00 98.19 71 ALA A CA 1
ATOM 499 C C . ALA A 1 71 ? 6.341 6.081 -1.520 1.00 98.19 71 ALA A C 1
ATOM 501 O O . ALA A 1 71 ? 5.268 6.644 -1.294 1.00 98.19 71 ALA A O 1
ATOM 502 N N . MET A 1 72 ? 7.345 6.704 -2.148 1.00 98.31 72 MET A N 1
ATOM 503 C CA . MET A 1 72 ? 7.264 8.102 -2.583 1.00 98.31 72 MET A CA 1
ATOM 504 C C . MET A 1 72 ? 6.167 8.313 -3.637 1.00 98.31 72 MET A C 1
ATOM 506 O O . MET A 1 72 ? 5.333 9.206 -3.482 1.00 98.31 72 MET A O 1
ATOM 510 N N . PHE A 1 73 ? 6.135 7.485 -4.684 1.00 98.50 73 PHE A N 1
ATOM 511 C CA . PHE A 1 73 ? 5.114 7.587 -5.732 1.00 98.50 73 PHE A CA 1
ATOM 512 C C . PHE A 1 73 ? 3.710 7.272 -5.206 1.00 98.50 73 PHE A C 1
ATOM 514 O O . PHE A 1 73 ? 2.745 7.922 -5.607 1.00 98.50 73 PHE A O 1
ATOM 521 N N . THR A 1 74 ? 3.590 6.344 -4.254 1.00 98.50 74 THR A N 1
ATOM 522 C CA . THR A 1 74 ? 2.315 6.063 -3.583 1.00 98.50 74 THR A CA 1
ATOM 523 C C . THR A 1 74 ? 1.777 7.309 -2.884 1.00 98.50 74 THR A C 1
ATOM 525 O O . THR A 1 74 ? 0.626 7.679 -3.103 1.00 98.50 74 THR A O 1
ATOM 528 N N . GLY A 1 75 ? 2.617 8.020 -2.123 1.00 97.75 75 GLY A N 1
ATOM 529 C CA . GLY A 1 75 ? 2.228 9.279 -1.478 1.00 97.75 75 GLY A CA 1
ATOM 530 C C . GLY A 1 75 ? 1.786 10.363 -2.469 1.00 97.75 75 GLY A C 1
ATOM 531 O O . GLY A 1 75 ? 0.842 11.098 -2.195 1.00 97.75 75 GLY A O 1
ATOM 532 N N . GLN A 1 76 ? 2.416 10.435 -3.647 1.00 97.94 76 GLN A N 1
ATOM 533 C CA . GLN A 1 76 ? 2.031 11.373 -4.710 1.00 97.94 76 GLN A CA 1
ATOM 534 C C . GLN A 1 76 ? 0.697 11.012 -5.379 1.00 97.94 76 GLN A C 1
ATOM 536 O O . GLN A 1 76 ? -0.048 11.902 -5.787 1.00 97.94 76 GLN A O 1
ATOM 541 N N . ARG A 1 77 ? 0.401 9.715 -5.526 1.00 97.94 77 ARG A N 1
ATOM 542 C CA . ARG A 1 77 ? -0.766 9.217 -6.268 1.00 97.94 77 ARG A CA 1
ATOM 543 C C . ARG A 1 77 ? -2.002 8.974 -5.406 1.00 97.94 77 ARG A C 1
ATOM 545 O O . ARG A 1 77 ? -3.101 9.022 -5.958 1.00 97.94 77 ARG A O 1
ATOM 552 N N . ALA A 1 78 ? -1.844 8.746 -4.099 1.00 97.62 78 ALA A N 1
ATOM 553 C CA . ALA A 1 78 ? -2.921 8.335 -3.194 1.00 97.62 78 ALA A CA 1
ATOM 554 C C . ALA A 1 78 ? -4.183 9.197 -3.344 1.00 97.62 78 ALA A C 1
ATOM 556 O O . ALA A 1 78 ? -5.229 8.675 -3.703 1.00 97.62 78 ALA A O 1
ATOM 557 N N . GLY A 1 79 ? -4.070 10.524 -3.220 1.00 96.50 79 GLY A N 1
ATOM 558 C CA . GLY A 1 79 ? -5.231 11.425 -3.261 1.00 96.50 79 GLY A CA 1
ATOM 559 C C . GLY A 1 79 ? -5.972 11.512 -4.603 1.00 96.50 79 GLY A C 1
ATOM 560 O O . GLY A 1 79 ? -7.047 12.100 -4.655 1.00 96.50 79 GLY A O 1
ATOM 561 N N . VAL A 1 80 ? -5.418 10.960 -5.688 1.00 96.50 80 VAL A N 1
ATOM 562 C CA . VAL A 1 80 ? -6.061 10.955 -7.015 1.00 96.50 80 VAL A CA 1
ATOM 563 C C . VAL A 1 80 ? -6.527 9.554 -7.402 1.00 96.50 80 VAL A C 1
ATOM 565 O O . VAL A 1 80 ? -7.607 9.402 -7.963 1.00 96.50 80 VAL A O 1
ATOM 568 N N . TYR A 1 81 ? -5.721 8.527 -7.127 1.00 97.25 81 TYR A N 1
ATOM 569 C CA . TYR A 1 81 ? -6.026 7.148 -7.511 1.00 97.25 81 TYR A CA 1
ATOM 570 C C . TYR A 1 81 ? -6.878 6.411 -6.468 1.00 97.25 81 TYR A C 1
ATOM 572 O O . TYR A 1 81 ? -7.728 5.597 -6.833 1.00 97.25 81 TYR A O 1
ATOM 580 N N . ALA A 1 82 ? -6.654 6.693 -5.181 1.00 94.19 82 ALA A N 1
ATOM 581 C CA . ALA A 1 82 ? -7.299 6.051 -4.038 1.00 94.19 82 ALA A CA 1
ATOM 582 C C . ALA A 1 82 ? -7.611 7.057 -2.911 1.00 94.19 82 ALA A C 1
ATOM 584 O O . ALA A 1 82 ? -6.965 7.001 -1.862 1.00 94.19 82 ALA A O 1
ATOM 585 N N . PRO A 1 83 ? -8.549 7.994 -3.154 1.00 86.19 83 PRO A N 1
ATOM 586 C CA . PRO A 1 83 ? -8.930 9.022 -2.187 1.00 86.19 83 PRO A CA 1
ATOM 587 C C . PRO A 1 83 ? -9.660 8.465 -0.959 1.00 86.19 83 PRO A C 1
ATOM 589 O O . PRO A 1 83 ? -10.354 7.428 -1.091 1.00 86.19 83 PRO A O 1
#